Protein AF-A0A1H0T2R0-F1 (afdb_monomer)

Secondary structure (DSSP, 8-state):
-----S-S-SGGGS---SS--TTSHHHHHHHHHH--TT--HHHHHHHHHHHHHHHSPPTTTTTT--

Foldseek 3Di:
DDDDDPDPDPVVVVDDDPVRPCVPPVNVVVLVVQDDPPDDPVRSVVSVVVCCVPPPQDCVNVVVDD

Organism: NCBI:txid930152

Solvent-accessible surface area (backbone atoms only — no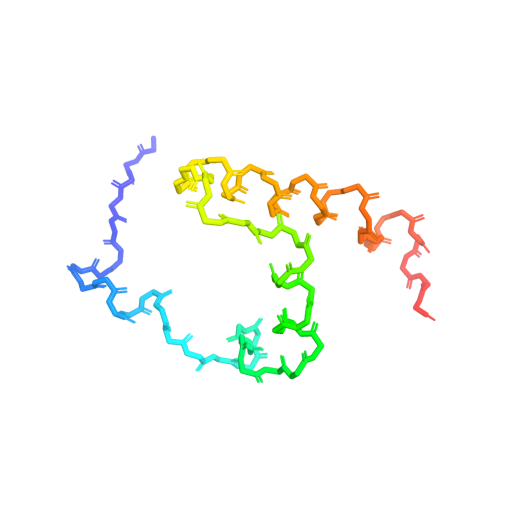t comparable to full-atom values): 4392 Å² total; per-residue (Å²): 135,88,90,71,76,94,60,96,54,70,64,78,79,67,59,77,41,93,92,46,49,66,83,40,66,70,51,47,51,51,49,61,74,76,51,61,95,84,58,51,74,69,53,48,54,49,53,53,52,50,46,47,70,75,71,46,81,48,58,74,79,49,73,67,64,128

Sequence (66 aa):
MKLICESDKLEDYLLELEEVNYSNPIINEKSKELFNSTQTEVEKAKVAFEFVRDKISHSWDIQGNL

Structure (mmCIF, N/CA/C/O backbone):
data_AF-A0A1H0T2R0-F1
#
_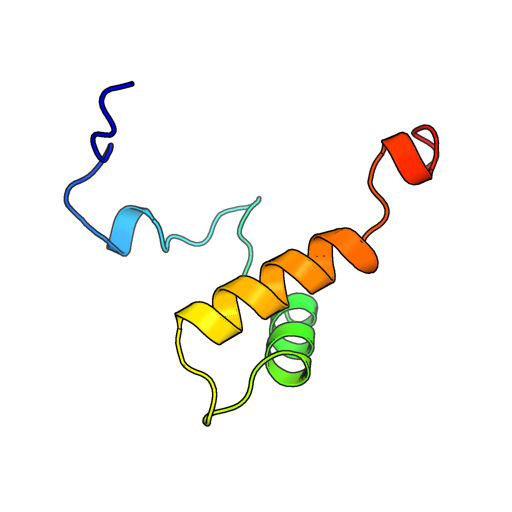entry.id   AF-A0A1H0T2R0-F1
#
loop_
_atom_site.group_PDB
_atom_site.id
_atom_site.type_symbol
_atom_site.label_atom_id
_atom_site.label_alt_id
_atom_site.label_comp_id
_atom_site.label_asym_id
_atom_site.label_entity_id
_atom_site.label_seq_id
_atom_site.pdbx_PDB_ins_code
_atom_site.Cartn_x
_atom_site.Cartn_y
_atom_site.Cartn_z
_atom_site.occupancy
_atom_site.B_iso_or_equiv
_atom_site.auth_seq_id
_atom_site.auth_comp_id
_atom_site.auth_asym_id
_atom_site.auth_atom_id
_atom_site.pdbx_PDB_model_num
ATOM 1 N N . MET A 1 1 ? -21.156 -6.191 -16.012 1.00 72.44 1 MET A N 1
ATOM 2 C CA . MET A 1 1 ? -19.729 -6.577 -16.044 1.00 72.44 1 MET A CA 1
ATOM 3 C C . MET A 1 1 ? -19.609 -7.931 -15.365 1.00 72.44 1 MET A C 1
ATOM 5 O O . MET A 1 1 ? -20.144 -8.070 -14.273 1.00 72.44 1 MET A O 1
ATOM 9 N N . LYS A 1 2 ? -19.019 -8.939 -16.016 1.00 83.12 2 LYS A N 1
ATOM 10 C CA . LYS A 1 2 ? -18.753 -10.237 -15.381 1.00 83.12 2 LYS A CA 1
ATOM 11 C C . LYS A 1 2 ? -17.322 -10.185 -14.851 1.00 83.12 2 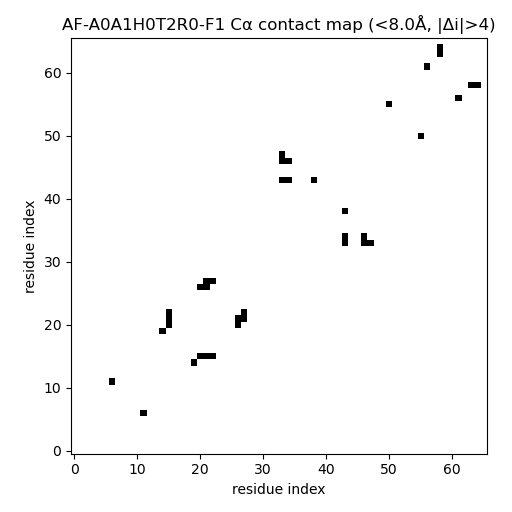LYS A C 1
ATOM 13 O O . LYS A 1 2 ? -16.399 -10.094 -15.650 1.00 83.12 2 LYS A O 1
ATOM 18 N N . LEU A 1 3 ? -17.164 -10.152 -13.532 1.00 87.31 3 LEU A N 1
ATOM 19 C CA . LEU A 1 3 ? -15.856 -10.130 -12.879 1.00 87.31 3 LEU A CA 1
ATOM 20 C C . LEU A 1 3 ? -15.405 -11.576 -12.691 1.00 87.31 3 LEU A C 1
ATOM 22 O O . LEU A 1 3 ? -15.987 -12.304 -11.892 1.00 87.31 3 LEU A O 1
ATOM 26 N N . ILE A 1 4 ? -14.434 -11.999 -13.492 1.00 92.88 4 ILE A N 1
ATOM 27 C CA . ILE A 1 4 ? -13.780 -13.304 -13.387 1.00 92.88 4 ILE A CA 1
ATOM 28 C C . ILE A 1 4 ? -12.294 -13.058 -13.152 1.00 92.88 4 ILE A C 1
ATOM 30 O O . ILE A 1 4 ? -11.715 -12.186 -13.797 1.00 92.88 4 ILE A O 1
ATOM 34 N N . CYS A 1 5 ? -11.706 -13.786 -12.205 1.00 92.88 5 CYS A N 1
ATOM 35 C CA . CYS A 1 5 ? -10.267 -13.746 -11.980 1.00 92.88 5 CYS A CA 1
ATOM 36 C C . CYS A 1 5 ? -9.540 -14.318 -13.201 1.00 92.88 5 CYS A C 1
ATOM 38 O O . CYS A 1 5 ? -10.030 -15.248 -13.844 1.00 92.88 5 CYS A O 1
ATOM 40 N N . GLU A 1 6 ? -8.389 -13.736 -13.515 1.00 93.62 6 GLU A N 1
A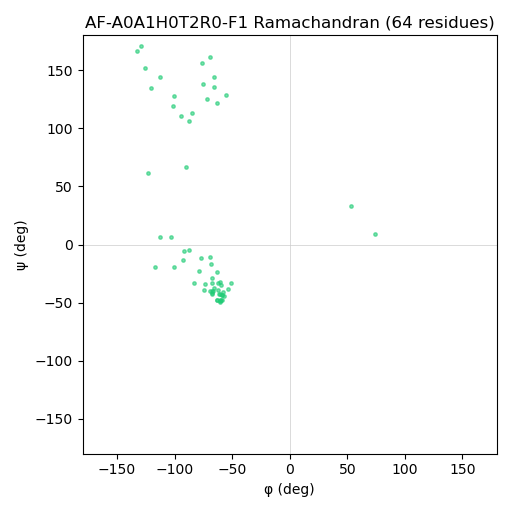TOM 41 C CA . GLU A 1 6 ? -7.513 -14.193 -14.597 1.00 93.62 6 GLU A CA 1
ATOM 42 C C . GLU A 1 6 ? -6.778 -15.489 -14.229 1.00 93.62 6 GLU A C 1
ATOM 44 O O . GLU A 1 6 ? -6.601 -16.355 -15.082 1.00 93.62 6 GLU A O 1
ATOM 49 N N . SER A 1 7 ? -6.432 -15.650 -12.950 1.00 95.88 7 SER A N 1
ATOM 50 C CA . SER A 1 7 ? -5.859 -16.866 -12.377 1.00 95.88 7 SER A CA 1
ATOM 51 C C . SER A 1 7 ? -6.678 -17.330 -11.172 1.00 95.88 7 SER A C 1
ATOM 53 O O . SER A 1 7 ? -7.314 -16.529 -10.482 1.00 95.88 7 SER A O 1
ATOM 55 N N . ASP A 1 8 ? -6.669 -18.637 -10.921 1.00 95.06 8 ASP A N 1
ATOM 56 C CA . ASP A 1 8 ? -7.210 -19.262 -9.713 1.00 95.06 8 ASP A CA 1
ATOM 57 C C . ASP A 1 8 ? -6.186 -19.330 -8.565 1.00 95.06 8 ASP A C 1
ATOM 59 O O . ASP A 1 8 ? -6.539 -19.718 -7.449 1.00 95.06 8 ASP A O 1
ATOM 63 N N . LYS A 1 9 ? -4.937 -18.921 -8.817 1.00 95.94 9 LYS A N 1
ATOM 64 C CA . LYS A 1 9 ? -3.844 -18.898 -7.841 1.00 95.94 9 LYS A CA 1
ATOM 65 C C . LYS A 1 9 ? -3.632 -17.494 -7.304 1.00 95.94 9 LYS A C 1
ATOM 67 O O . LYS A 1 9 ? -3.446 -16.545 -8.062 1.00 95.94 9 LYS A O 1
ATOM 72 N N . LEU A 1 10 ? -3.628 -17.362 -5.980 1.00 92.56 10 LEU A N 1
ATOM 73 C CA . LEU A 1 10 ? -3.399 -16.076 -5.323 1.00 92.56 10 LEU A CA 1
ATOM 74 C C . LEU A 1 10 ? -1.961 -15.591 -5.534 1.00 92.56 10 LEU A C 1
ATOM 76 O O . LEU A 1 10 ? -1.722 -14.393 -5.644 1.00 92.56 10 LEU A O 1
ATOM 80 N N . GLU A 1 11 ? -1.014 -16.522 -5.605 1.00 93.94 11 GLU A N 1
ATOM 81 C CA . GLU A 1 11 ? 0.416 -16.250 -5.715 1.00 93.94 11 GLU A CA 1
ATOM 82 C C . GLU A 1 11 ? 0.751 -15.465 -6.984 1.00 93.94 11 GLU A C 1
ATOM 84 O O . GLU A 1 11 ? 1.633 -14.612 -6.950 1.00 93.94 11 GLU A O 1
ATOM 89 N N . ASP A 1 12 ? -0.004 -15.685 -8.064 1.00 94.06 12 ASP A N 1
ATOM 90 C CA . ASP A 1 12 ? 0.166 -14.972 -9.332 1.00 94.06 12 ASP A CA 1
ATOM 91 C C . ASP A 1 12 ? -0.100 -13.458 -9.185 1.00 94.06 12 ASP A C 1
ATOM 93 O O . ASP A 1 12 ? 0.443 -12.659 -9.943 1.00 94.06 12 ASP A O 1
ATOM 97 N N . TYR A 1 13 ? -0.880 -13.046 -8.177 1.00 92.56 13 TYR A N 1
ATOM 98 C CA . TYR A 1 13 ? -1.176 -11.642 -7.858 1.00 92.56 13 TYR A CA 1
ATOM 99 C C . TYR A 1 13 ? -0.210 -11.021 -6.839 1.00 92.56 13 TYR A C 1
ATOM 101 O O . TYR A 1 13 ? -0.317 -9.831 -6.544 1.00 92.56 13 TYR A O 1
ATOM 109 N N . LEU A 1 14 ? 0.704 -11.815 -6.274 1.00 91.69 14 LEU A N 1
ATOM 110 C CA . LEU A 1 14 ? 1.651 -11.391 -5.236 1.00 91.69 14 LEU A CA 1
ATOM 111 C C . LEU A 1 14 ? 3.104 -11.379 -5.728 1.00 91.69 14 LEU A C 1
ATOM 113 O O . LEU A 1 14 ? 4.018 -11.186 -4.929 1.00 91.69 14 LEU A O 1
ATOM 117 N N . LEU A 1 15 ? 3.324 -11.604 -7.025 1.00 93.62 15 LEU A N 1
ATOM 118 C CA . LEU A 1 15 ? 4.654 -11.607 -7.619 1.00 93.62 15 LEU A CA 1
ATOM 119 C C . LEU A 1 15 ? 5.288 -10.215 -7.566 1.00 93.62 15 LEU A C 1
ATOM 121 O O . LEU A 1 15 ? 4.662 -9.209 -7.899 1.00 93.62 15 LEU A O 1
ATOM 125 N N . GLU A 1 16 ? 6.564 -10.182 -7.189 1.00 94.25 16 GLU A N 1
ATOM 126 C CA . GLU A 1 16 ? 7.382 -8.984 -7.311 1.00 94.25 16 GLU A CA 1
ATOM 127 C C . GLU A 1 16 ? 7.713 -8.723 -8.781 1.00 94.25 16 GLU A C 1
ATOM 129 O O . GLU A 1 16 ? 8.246 -9.588 -9.480 1.00 94.25 16 GLU A O 1
ATOM 134 N N . LEU A 1 17 ? 7.391 -7.516 -9.234 1.00 94.50 17 LEU A N 1
ATOM 135 C CA . LEU A 1 17 ? 7.605 -7.038 -10.598 1.00 94.50 17 LEU A CA 1
ATOM 136 C C . LEU A 1 17 ? 8.319 -5.685 -10.555 1.00 94.50 17 LEU A C 1
ATOM 138 O O . LEU A 1 17 ? 8.449 -5.077 -9.492 1.00 94.50 17 LEU A O 1
ATOM 142 N N . GLU A 1 18 ? 8.757 -5.183 -11.708 1.00 93.69 18 GLU A N 1
ATOM 143 C CA . GLU A 1 18 ? 9.371 -3.852 -11.796 1.00 93.69 18 GLU A CA 1
ATOM 144 C C . GLU A 1 18 ? 8.411 -2.761 -11.291 1.00 93.69 18 GLU A C 1
ATOM 146 O O . GLU A 1 18 ? 8.803 -1.885 -10.518 1.00 93.69 18 GLU A O 1
ATOM 151 N N . GLU A 1 19 ? 7.131 -2.873 -11.645 1.00 90.81 19 GLU A N 1
ATOM 152 C CA . GLU A 1 19 ? 6.059 -1.970 -11.231 1.00 90.81 19 GLU A CA 1
ATOM 153 C C . GLU A 1 19 ? 5.564 -2.237 -9.798 1.00 90.81 19 GLU A C 1
ATOM 155 O O . GLU A 1 19 ? 5.004 -1.345 -9.160 1.00 90.81 19 GLU A O 1
ATOM 160 N N . VAL A 1 20 ? 5.775 -3.453 -9.276 1.00 90.31 20 VAL A N 1
A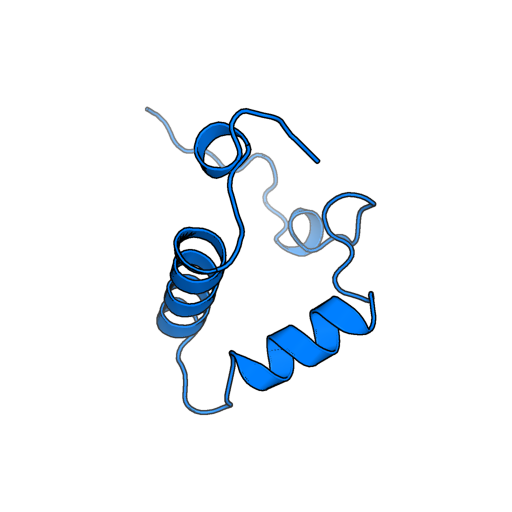TOM 161 C CA . VAL A 1 20 ? 5.323 -3.912 -7.947 1.00 90.31 20 VAL A CA 1
ATOM 162 C C . VAL A 1 20 ? 6.528 -4.398 -7.133 1.00 90.31 20 VAL A C 1
ATOM 164 O O . VAL A 1 20 ? 6.639 -5.563 -6.760 1.00 90.31 20 VAL A O 1
ATOM 167 N N . ASN A 1 21 ? 7.460 -3.478 -6.880 1.00 92.88 21 ASN A N 1
ATOM 168 C CA . ASN A 1 21 ? 8.743 -3.726 -6.213 1.00 92.88 21 ASN A CA 1
ATOM 169 C C . ASN A 1 21 ? 8.633 -3.557 -4.686 1.00 92.88 21 ASN A C 1
ATOM 171 O O . ASN A 1 21 ? 9.164 -2.6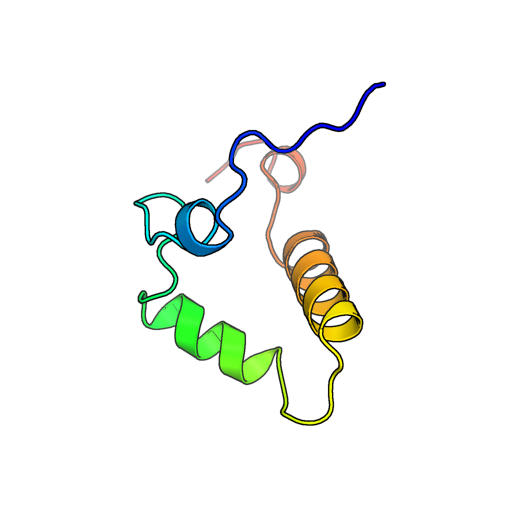08 -4.100 1.00 92.88 21 ASN A O 1
ATOM 175 N N . TYR A 1 22 ? 7.877 -4.432 -4.025 1.00 92.75 22 TYR A N 1
ATOM 176 C CA . TYR A 1 22 ? 7.630 -4.316 -2.584 1.00 92.75 22 TYR A CA 1
ATOM 177 C C . TYR A 1 22 ? 8.878 -4.572 -1.718 1.00 92.75 22 TYR A C 1
ATOM 179 O O . TYR A 1 22 ? 8.895 -4.187 -0.548 1.00 92.75 22 TYR A O 1
ATOM 187 N N . SER A 1 23 ? 9.937 -5.179 -2.262 1.00 94.38 23 SER A N 1
ATOM 188 C CA . SER A 1 23 ? 11.216 -5.378 -1.574 1.00 94.38 23 SER A CA 1
ATOM 189 C C . SER A 1 23 ? 12.057 -4.102 -1.514 1.00 94.38 23 SER A C 1
ATOM 191 O O . SER A 1 23 ? 13.018 -4.041 -0.739 1.00 94.38 23 SER A O 1
ATOM 193 N N . ASN A 1 24 ? 11.696 -3.053 -2.261 1.00 96.25 24 ASN A N 1
ATOM 194 C CA . ASN A 1 24 ? 12.380 -1.768 -2.191 1.00 96.25 24 ASN A CA 1
ATOM 195 C C . ASN A 1 24 ? 12.392 -1.230 -0.740 1.00 96.25 24 ASN A C 1
ATOM 197 O O . ASN A 1 24 ? 11.332 -1.143 -0.107 1.00 96.25 24 ASN A O 1
ATOM 201 N N . PRO A 1 25 ? 13.559 -0.831 -0.194 1.00 95.81 25 PRO A N 1
ATOM 202 C CA . PRO A 1 25 ? 13.662 -0.327 1.175 1.00 95.81 25 PRO A CA 1
ATOM 203 C C . PRO A 1 25 ? 12.711 0.836 1.483 1.00 95.81 25 PRO A C 1
ATOM 205 O O . PRO A 1 25 ? 12.108 0.856 2.552 1.00 95.81 25 PRO A O 1
ATOM 208 N N . ILE A 1 26 ? 12.508 1.751 0.529 1.00 95.12 26 ILE A N 1
ATOM 209 C CA . ILE A 1 26 ? 11.637 2.925 0.700 1.00 95.12 26 ILE A CA 1
ATOM 210 C C . ILE A 1 26 ? 10.170 2.494 0.854 1.00 95.12 26 ILE A C 1
ATOM 212 O O . ILE A 1 26 ? 9.442 3.031 1.691 1.00 95.12 26 ILE A O 1
ATOM 216 N N . ILE A 1 27 ? 9.735 1.495 0.080 1.00 93.81 27 ILE A N 1
ATOM 217 C CA . ILE A 1 27 ? 8.376 0.944 0.167 1.00 93.81 27 ILE A CA 1
ATOM 218 C C . ILE A 1 27 ? 8.191 0.213 1.501 1.00 93.81 27 ILE A C 1
ATOM 220 O O . ILE A 1 27 ? 7.183 0.411 2.181 1.00 93.81 27 ILE A O 1
ATOM 224 N N . ASN A 1 28 ? 9.188 -0.566 1.925 1.00 93.94 28 ASN A N 1
ATOM 225 C CA . ASN A 1 28 ? 9.175 -1.252 3.216 1.00 93.94 28 ASN A CA 1
ATOM 226 C C . ASN A 1 28 ? 9.095 -0.287 4.406 1.00 93.94 28 ASN A C 1
ATOM 228 O O . ASN A 1 28 ? 8.353 -0.539 5.356 1.00 93.94 28 ASN A O 1
ATOM 232 N N . GLU A 1 29 ? 9.842 0.815 4.374 1.00 96.19 29 GLU A N 1
ATOM 233 C CA . GLU A 1 29 ? 9.768 1.857 5.400 1.00 96.19 29 GLU A CA 1
ATOM 234 C C . GLU A 1 29 ? 8.384 2.507 5.427 1.00 96.19 29 GLU A C 1
ATOM 236 O O . GLU A 1 29 ? 7.758 2.569 6.486 1.00 96.19 29 GLU A O 1
ATOM 241 N N . LYS A 1 30 ? 7.843 2.885 4.262 1.00 95.44 30 LYS A N 1
ATOM 242 C CA . LYS A 1 30 ? 6.507 3.487 4.186 1.00 95.44 30 LYS A CA 1
ATOM 243 C C . LYS A 1 30 ? 5.405 2.541 4.667 1.00 95.44 30 LYS A C 1
ATOM 245 O O . LYS A 1 30 ? 4.491 2.971 5.363 1.00 95.44 30 LYS A O 1
ATOM 250 N N . SER A 1 31 ? 5.509 1.252 4.348 1.00 94.94 31 SER A N 1
ATOM 251 C CA . SER A 1 31 ? 4.586 0.212 4.816 1.00 94.94 31 SER A CA 1
ATOM 252 C C . SER A 1 31 ? 4.546 0.132 6.347 1.00 94.94 31 SER A C 1
ATOM 254 O O . SER A 1 31 ? 3.468 0.100 6.940 1.00 94.94 31 SER A O 1
ATOM 256 N N . LYS A 1 32 ? 5.711 0.200 7.005 1.00 95.44 32 LYS A N 1
ATOM 257 C CA . LYS A 1 32 ? 5.809 0.213 8.476 1.00 95.44 32 LYS A CA 1
ATOM 258 C C . LYS A 1 32 ? 5.236 1.481 9.110 1.00 95.44 32 LYS A C 1
ATOM 260 O O . LYS A 1 32 ? 4.788 1.428 10.249 1.00 95.44 32 LYS A O 1
ATOM 265 N N . GLU A 1 33 ? 5.272 2.610 8.406 1.00 96.44 33 GLU A N 1
ATOM 266 C CA . GLU A 1 33 ? 4.645 3.852 8.872 1.00 96.44 33 GLU A CA 1
ATOM 267 C C . GLU A 1 33 ? 3.115 3.814 8.751 1.00 96.44 33 GLU A C 1
ATOM 269 O O . GLU A 1 33 ? 2.414 4.327 9.622 1.00 96.44 33 GLU A O 1
ATOM 274 N N . LEU A 1 34 ? 2.594 3.233 7.665 1.00 95.81 34 LEU A N 1
ATOM 275 C CA . LEU A 1 34 ? 1.162 3.233 7.356 1.00 95.81 34 LEU A CA 1
ATOM 276 C C . LEU A 1 34 ? 0.389 2.131 8.082 1.00 95.81 34 LEU A C 1
ATOM 278 O O . LEU A 1 34 ? -0.784 2.329 8.419 1.00 95.81 34 LEU A O 1
ATOM 282 N N . PHE A 1 35 ? 1.020 0.976 8.302 1.00 96.81 35 PHE A N 1
ATOM 283 C CA . PHE A 1 35 ? 0.339 -0.206 8.811 1.00 96.81 35 PHE A CA 1
ATOM 284 C C . PHE A 1 35 ? 0.790 -0.601 10.212 1.00 96.81 35 PHE A C 1
ATOM 286 O O . PHE A 1 35 ? 1.961 -0.528 10.572 1.00 96.81 35 PHE A O 1
ATOM 293 N N . ASN A 1 36 ? -0.156 -1.099 11.002 1.00 93.81 36 ASN A N 1
ATOM 294 C CA . ASN A 1 36 ? 0.089 -1.680 12.314 1.00 93.81 36 ASN A CA 1
ATOM 295 C C . ASN A 1 36 ? -0.642 -3.025 12.465 1.00 93.81 36 ASN A C 1
ATOM 297 O O . ASN A 1 36 ? -1.527 -3.375 11.684 1.00 93.81 36 ASN A O 1
ATOM 301 N N . SER A 1 37 ? -0.276 -3.790 13.494 1.00 93.56 37 SER A N 1
ATOM 302 C CA . SER A 1 37 ? -0.800 -5.142 13.731 1.00 93.56 37 SER A CA 1
ATOM 303 C C . SER A 1 37 ? -2.273 -5.198 14.148 1.00 93.56 37 SER A C 1
ATOM 305 O O . SER A 1 37 ? -2.8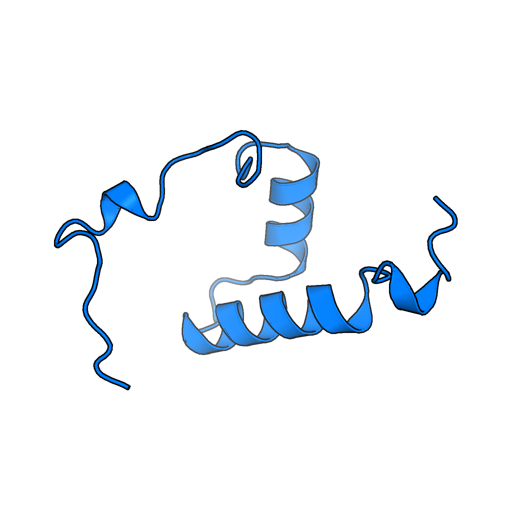37 -6.288 14.185 1.00 93.56 37 SER A O 1
ATOM 307 N N . THR A 1 38 ? -2.897 -4.062 14.471 1.00 95.81 38 THR A N 1
ATOM 308 C CA . THR A 1 38 ? -4.300 -4.009 14.916 1.00 95.81 38 THR A CA 1
ATOM 309 C C . THR A 1 38 ? -5.287 -3.763 13.780 1.00 95.81 38 THR A C 1
ATOM 311 O O . THR A 1 38 ? -6.480 -3.984 13.967 1.00 95.81 38 THR A O 1
ATOM 314 N N . GLN A 1 39 ? -4.808 -3.351 12.603 1.00 97.25 39 GLN A N 1
ATOM 315 C CA . GLN A 1 39 ? -5.653 -3.141 11.429 1.00 97.25 39 GLN A CA 1
ATOM 316 C C . GLN A 1 39 ? -6.066 -4.463 10.781 1.00 97.25 39 GLN A C 1
ATOM 318 O O . GLN A 1 39 ? -5.250 -5.361 10.559 1.00 97.25 39 GLN A O 1
ATOM 323 N N . THR A 1 40 ? -7.331 -4.527 10.385 1.00 97.81 40 THR A N 1
ATOM 324 C CA . THR A 1 40 ? -7.860 -5.527 9.458 1.00 97.81 40 THR A CA 1
ATOM 325 C C . THR A 1 40 ? -7.320 -5.309 8.041 1.00 97.81 40 THR A C 1
ATOM 327 O O . THR A 1 40 ? -6.887 -4.215 7.676 1.00 97.81 40 THR A O 1
ATOM 330 N N . GLU A 1 41 ? -7.398 -6.335 7.193 1.00 95.38 41 GLU A N 1
ATOM 331 C CA . GLU A 1 41 ? -6.953 -6.238 5.793 1.00 95.38 41 GLU A CA 1
ATOM 332 C C . GLU A 1 41 ? -7.717 -5.162 4.998 1.00 95.38 41 GLU A C 1
ATOM 334 O O . GLU A 1 41 ? -7.129 -4.452 4.183 1.00 95.38 41 GLU A O 1
ATOM 339 N N . VAL A 1 42 ? -9.010 -4.966 5.286 1.00 96.94 42 VAL A N 1
ATOM 340 C CA . VAL A 1 42 ? -9.823 -3.908 4.660 1.00 96.94 42 VAL A CA 1
ATOM 341 C C .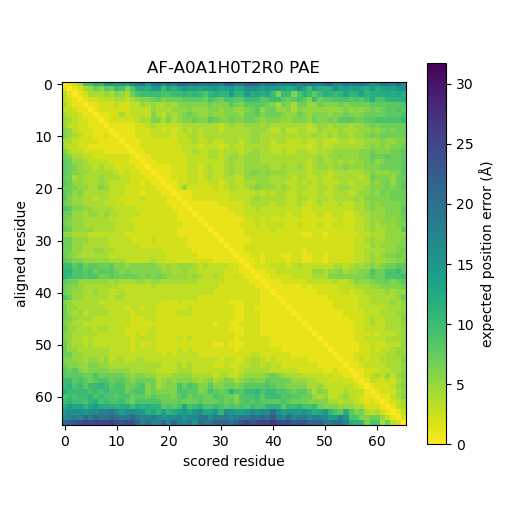 VAL A 1 42 ? -9.353 -2.517 5.092 1.00 96.94 42 VAL A C 1
ATOM 343 O O . VAL A 1 42 ? -9.289 -1.603 4.271 1.00 96.94 42 VAL A O 1
ATOM 346 N N . GLU A 1 43 ? -8.989 -2.343 6.364 1.00 97.81 43 GLU A N 1
ATOM 347 C CA . GLU A 1 43 ? -8.450 -1.073 6.860 1.00 97.81 43 GLU A CA 1
ATOM 348 C C . GLU A 1 43 ? -7.079 -0.770 6.261 1.00 97.81 43 GLU A C 1
ATOM 350 O O . GL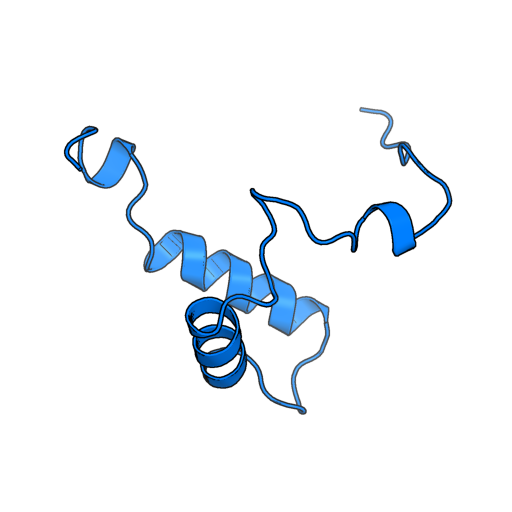U A 1 43 ? -6.850 0.363 5.839 1.00 97.81 43 GLU A O 1
ATOM 355 N N . LYS A 1 44 ? -6.195 -1.769 6.147 1.00 97.06 44 LYS A N 1
ATOM 356 C CA . LYS A 1 44 ? -4.903 -1.608 5.460 1.00 97.06 44 LYS A CA 1
ATOM 357 C C . LYS A 1 44 ? -5.101 -1.182 4.007 1.00 97.06 44 LYS A C 1
ATOM 359 O O . LYS A 1 44 ? -4.497 -0.202 3.576 1.00 97.06 44 LYS A O 1
ATOM 364 N N . ALA A 1 45 ? -5.991 -1.856 3.275 1.00 96.19 45 ALA A N 1
ATOM 365 C CA . ALA A 1 45 ? -6.297 -1.510 1.888 1.00 96.19 45 ALA A CA 1
ATOM 366 C C . ALA A 1 45 ? -6.819 -0.069 1.759 1.00 96.19 45 ALA A C 1
ATOM 368 O O . ALA A 1 45 ? -6.381 0.679 0.883 1.00 96.19 45 ALA A O 1
ATOM 369 N N . LYS A 1 46 ? -7.710 0.350 2.666 1.00 97.44 46 LYS A N 1
ATOM 370 C CA . LYS A 1 46 ? -8.231 1.719 2.696 1.00 97.44 46 LYS A CA 1
ATOM 371 C C . LYS A 1 46 ? -7.131 2.749 2.968 1.00 97.44 46 LYS A C 1
ATOM 373 O O . LYS A 1 46 ? -7.042 3.730 2.237 1.00 97.44 46 LYS A O 1
ATOM 378 N N . VAL A 1 47 ? -6.287 2.519 3.975 1.00 97.62 47 VAL A N 1
ATOM 379 C CA . VAL A 1 47 ? -5.181 3.428 4.323 1.00 97.62 47 VAL A CA 1
ATOM 380 C C . VAL A 1 47 ? -4.187 3.557 3.170 1.00 97.62 47 VAL A C 1
ATOM 382 O O . VAL A 1 47 ? -3.771 4.668 2.850 1.00 97.62 47 VAL A O 1
ATOM 385 N N . ALA A 1 48 ? -3.845 2.449 2.506 1.00 96.44 48 ALA A N 1
ATOM 386 C CA . ALA A 1 48 ? -2.975 2.464 1.333 1.00 96.44 48 ALA A CA 1
ATOM 387 C C . ALA A 1 48 ? -3.567 3.317 0.199 1.00 96.44 48 ALA A C 1
ATOM 389 O O . ALA A 1 48 ? -2.886 4.179 -0.356 1.00 96.44 48 ALA A O 1
ATOM 390 N N . PHE A 1 49 ? -4.853 3.112 -0.107 1.00 96.50 49 PHE A N 1
ATOM 391 C CA . PHE A 1 49 ? -5.567 3.869 -1.134 1.00 96.50 49 PHE A CA 1
ATOM 392 C C . PHE A 1 49 ? -5.606 5.371 -0.825 1.00 96.50 49 PHE A C 1
ATOM 394 O O . PHE A 1 49 ? -5.296 6.190 -1.689 1.00 96.50 49 PHE A O 1
ATOM 401 N N . GLU A 1 50 ? -5.959 5.742 0.407 1.00 97.19 50 GLU A N 1
ATOM 402 C CA . GLU A 1 50 ? -6.036 7.144 0.829 1.00 97.19 50 GLU A CA 1
ATOM 403 C C . GLU A 1 50 ? -4.656 7.813 0.830 1.00 97.19 50 GLU A C 1
ATOM 405 O O . GLU A 1 50 ? -4.537 8.959 0.404 1.00 97.19 50 GLU A O 1
ATOM 410 N N . PHE A 1 51 ? -3.598 7.093 1.220 1.00 96.25 51 PHE A N 1
ATOM 411 C CA . PHE A 1 51 ? -2.228 7.598 1.132 1.00 96.25 51 PHE A CA 1
ATOM 412 C C . PHE A 1 51 ? -1.836 7.929 -0.311 1.00 96.25 51 PHE A C 1
ATOM 414 O O . PHE A 1 51 ? -1.363 9.034 -0.566 1.00 96.25 51 PHE A O 1
ATOM 421 N N . VAL A 1 52 ? -2.059 7.012 -1.258 1.00 94.25 52 VAL A N 1
ATOM 422 C CA . VAL A 1 52 ? -1.745 7.263 -2.674 1.00 94.25 52 VAL A CA 1
ATOM 423 C C . VAL A 1 52 ? -2.555 8.448 -3.193 1.00 94.25 52 VAL A C 1
ATOM 425 O O . VAL A 1 52 ? -1.978 9.377 -3.749 1.00 94.25 52 VAL A O 1
ATOM 428 N N . ARG A 1 53 ? -3.870 8.462 -2.939 1.00 94.25 53 ARG A N 1
ATOM 429 C CA . ARG A 1 53 ? -4.776 9.530 -3.383 1.00 94.25 53 ARG A CA 1
ATOM 430 C C . ARG A 1 53 ? -4.353 10.911 -2.873 1.00 94.25 53 ARG A C 1
ATOM 432 O O . ARG A 1 53 ? -4.393 11.869 -3.636 1.00 94.25 53 ARG A O 1
ATOM 439 N N . ASP A 1 54 ? -3.988 11.013 -1.595 1.00 94.81 54 ASP A N 1
ATOM 440 C CA . ASP A 1 54 ? -3.830 12.306 -0.919 1.00 94.81 54 ASP A CA 1
ATOM 441 C C . ASP A 1 54 ? -2.371 12.771 -0.797 1.00 94.81 54 ASP A C 1
ATOM 443 O O . ASP A 1 54 ? -2.130 13.945 -0.506 1.00 94.81 54 ASP A O 1
ATOM 447 N N . LYS A 1 55 ? -1.391 11.865 -0.924 1.00 94.50 55 LYS A N 1
ATOM 448 C CA . LYS A 1 55 ? 0.036 12.160 -0.685 1.00 94.50 55 LYS A CA 1
ATOM 449 C C . LYS A 1 55 ? 0.922 11.997 -1.906 1.00 94.50 55 LYS A C 1
ATOM 451 O O . LYS A 1 55 ? 2.019 12.551 -1.900 1.00 94.50 55 LYS A O 1
ATOM 456 N N . ILE A 1 56 ? 0.482 11.259 -2.920 1.00 91.25 56 ILE A N 1
ATOM 457 C CA . ILE A 1 56 ? 1.228 11.110 -4.165 1.00 91.25 56 ILE A CA 1
ATOM 458 C C . ILE A 1 56 ? 0.583 12.019 -5.200 1.00 91.25 56 ILE A C 1
ATOM 460 O O . ILE A 1 56 ? -0.592 11.871 -5.522 1.00 91.25 56 ILE A O 1
ATOM 464 N N . SER A 1 57 ? 1.360 12.970 -5.710 1.00 91.38 57 SER A N 1
ATOM 465 C CA . SER A 1 57 ? 0.902 13.842 -6.782 1.00 91.38 57 SER A CA 1
ATOM 466 C C . SER A 1 57 ? 0.620 13.023 -8.034 1.00 91.38 57 SER A C 1
ATOM 468 O O . SER A 1 57 ? 1.514 12.371 -8.578 1.00 91.38 57 SER A O 1
ATOM 470 N N . HIS A 1 58 ? -0.611 13.085 -8.522 1.00 87.81 58 HIS A N 1
ATOM 471 C CA . HIS A 1 58 ? -0.960 12.509 -9.807 1.00 87.81 58 HIS A CA 1
ATOM 472 C C . HIS A 1 58 ? -0.442 13.427 -10.909 1.00 87.81 58 HIS A C 1
ATOM 474 O O . HIS A 1 58 ? -0.285 14.633 -10.718 1.00 87.81 58 HIS A O 1
ATOM 480 N N . SER A 1 59 ? -0.215 12.872 -12.097 1.00 87.94 59 SER A N 1
ATOM 481 C CA . SER A 1 59 ? 0.240 13.645 -13.260 1.00 87.94 59 SER A CA 1
ATOM 482 C C . SER A 1 59 ? -0.627 14.879 -13.521 1.00 87.94 59 SER A C 1
ATOM 484 O O . SER A 1 59 ? -0.116 15.914 -13.937 1.00 87.94 59 SER A O 1
ATOM 486 N N . TRP A 1 60 ? -1.924 14.800 -13.224 1.00 84.69 60 TRP A N 1
ATOM 487 C CA . TRP A 1 60 ? -2.833 15.934 -13.320 1.00 84.69 60 TRP A CA 1
ATOM 488 C C . TRP A 1 60 ? -2.574 17.017 -12.264 1.00 84.69 60 TRP A C 1
ATOM 490 O O . TRP A 1 60 ? -2.592 18.202 -12.595 1.00 84.69 60 TRP A O 1
ATOM 500 N N . ASP A 1 61 ? -2.269 16.624 -11.028 1.00 83.75 61 ASP A N 1
ATOM 501 C CA . ASP A 1 61 ? -2.013 17.544 -9.913 1.00 83.75 61 ASP A CA 1
ATOM 502 C C . ASP A 1 61 ? -0.789 18.432 -10.185 1.00 83.75 61 ASP A C 1
ATOM 504 O O . ASP A 1 61 ? -0.760 19.598 -9.795 1.00 83.75 61 ASP A O 1
ATOM 508 N N . ILE A 1 62 ? 0.204 17.896 -10.904 1.00 88.25 62 ILE A N 1
ATOM 509 C CA . ILE A 1 62 ? 1.455 18.588 -11.272 1.00 88.25 62 ILE A CA 1
ATOM 510 C C . ILE A 1 62 ? 1.488 19.062 -12.730 1.00 88.25 62 ILE A C 1
ATOM 512 O O . ILE A 1 62 ? 2.521 19.532 -13.205 1.00 88.25 62 ILE A O 1
ATOM 516 N N . GLN A 1 63 ? 0.379 18.934 -13.464 1.00 89.31 63 GLN A N 1
ATOM 517 C CA . GLN A 1 63 ? 0.290 19.257 -14.897 1.00 89.31 63 GLN A CA 1
ATOM 518 C C . GLN A 1 63 ? 1.364 18.567 -15.765 1.00 89.31 63 GLN A C 1
ATOM 520 O O . GLN A 1 63 ? 1.834 19.127 -16.752 1.00 89.31 63 GLN A O 1
ATOM 525 N N . GLY A 1 64 ? 1.765 17.349 -15.398 1.00 79.81 64 GLY A N 1
ATOM 526 C CA . GLY A 1 64 ? 2.784 16.569 -16.100 1.00 79.81 64 GLY A CA 1
ATOM 527 C C . GLY A 1 64 ? 4.222 17.057 -15.898 1.00 79.81 64 GLY A C 1
ATOM 528 O O . GLY A 1 64 ? 5.114 16.553 -16.575 1.00 79.81 64 GLY A O 1
ATOM 529 N N . ASN A 1 65 ? 4.461 18.004 -14.987 1.00 75.81 65 ASN A N 1
ATOM 530 C CA . ASN A 1 65 ? 5.810 18.448 -14.652 1.00 75.81 65 ASN A CA 1
ATOM 531 C C . ASN A 1 65 ? 6.409 17.517 -13.594 1.00 75.81 65 ASN A C 1
ATOM 533 O O . ASN A 1 65 ? 5.916 17.485 -12.468 1.00 75.81 65 ASN A O 1
ATOM 537 N N . LEU A 1 66 ? 7.444 16.765 -13.971 1.00 62.09 66 LEU A N 1
ATOM 538 C CA . LEU A 1 66 ? 8.240 15.911 -13.082 1.00 62.09 66 LEU A CA 1
ATOM 539 C C . LEU A 1 66 ? 9.454 16.662 -12.530 1.00 62.09 66 LEU A C 1
ATOM 541 O O . LEU A 1 66 ? 10.075 17.420 -13.311 1.00 62.09 66 LEU A O 1
#

Radius of gyration: 15.09 Å; Cα contacts (8 Å, |Δi|>4): 19; chains: 1; bounding box: 33×38×31 Å

pLDDT: mean 92.43, std 6.22, range [62.09, 97.81]

Mean predicted aligned error: 4.72 Å